Protein AF-A0A968ZAG6-F1 (afdb_monomer_lite)

Structure (mmCIF,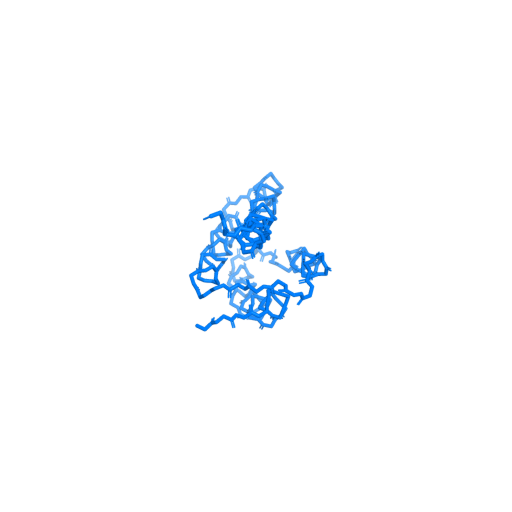 N/CA/C/O backbone):
data_AF-A0A968ZAG6-F1
#
_entry.id   AF-A0A968ZAG6-F1
#
loop_
_atom_site.group_PDB
_atom_site.id
_atom_site.type_symbol
_atom_site.label_atom_id
_atom_site.label_alt_id
_atom_site.label_comp_id
_atom_site.label_asym_id
_atom_site.label_entity_id
_atom_site.label_seq_id
_atom_site.pdbx_PDB_ins_code
_atom_site.Cartn_x
_atom_site.Cartn_y
_atom_site.Cartn_z
_atom_site.occupancy
_atom_site.B_iso_or_equiv
_atom_site.auth_seq_id
_atom_site.auth_comp_id
_atom_site.auth_asym_id
_atom_site.auth_atom_id
_atom_site.pdbx_PDB_model_num
ATOM 1 N N . MET A 1 1 ? -15.085 6.975 7.145 1.00 73.12 1 MET A N 1
ATOM 2 C CA . MET A 1 1 ? -15.456 5.700 7.821 1.00 73.12 1 MET A CA 1
ATOM 3 C C . MET A 1 1 ? -14.199 4.979 8.315 1.00 73.12 1 MET A C 1
ATOM 5 O O . MET A 1 1 ? -13.227 4.926 7.573 1.00 73.12 1 MET A O 1
ATOM 9 N N . THR A 1 2 ? -14.190 4.425 9.533 1.00 78.31 2 THR A N 1
ATOM 10 C CA . THR A 1 2 ? -13.046 3.653 10.073 1.00 78.31 2 THR A CA 1
ATOM 11 C C . THR A 1 2 ? -13.065 2.216 9.542 1.00 78.31 2 THR A C 1
ATOM 13 O O . THR A 1 2 ? -14.113 1.573 9.590 1.00 78.31 2 THR A O 1
ATOM 16 N N . LYS A 1 3 ? -11.929 1.699 9.058 1.00 83.94 3 LYS A N 1
ATOM 17 C CA . LYS A 1 3 ? -11.803 0.328 8.528 1.00 83.94 3 LYS A CA 1
ATOM 18 C C . LYS A 1 3 ? -10.822 -0.504 9.343 1.00 83.94 3 LYS A C 1
ATOM 20 O O . LYS A 1 3 ? -9.896 0.028 9.947 1.00 83.94 3 LYS A O 1
ATOM 25 N N . ASN A 1 4 ? -11.007 -1.821 9.347 1.00 90.12 4 ASN A N 1
ATOM 26 C CA . ASN A 1 4 ? -9.988 -2.741 9.842 1.00 90.12 4 ASN A CA 1
ATOM 27 C C . ASN A 1 4 ? -8.734 -2.632 8.959 1.00 90.12 4 ASN A C 1
ATOM 29 O O . ASN A 1 4 ? -8.850 -2.706 7.740 1.00 90.12 4 ASN A O 1
ATOM 33 N N . ALA A 1 5 ? -7.556 -2.454 9.558 1.00 87.00 5 ALA A N 1
ATOM 34 C CA . ALA A 1 5 ? -6.324 -2.163 8.826 1.00 87.00 5 ALA A CA 1
ATOM 35 C C . ALA A 1 5 ? -5.915 -3.312 7.893 1.00 87.00 5 ALA A C 1
ATOM 37 O O . ALA A 1 5 ? -5.574 -3.081 6.737 1.00 87.00 5 ALA A O 1
ATOM 38 N N . ARG A 1 6 ? -6.041 -4.561 8.358 1.00 89.62 6 ARG A N 1
ATOM 39 C CA . ARG A 1 6 ? -5.765 -5.745 7.536 1.00 89.62 6 ARG A CA 1
ATOM 40 C C . ARG A 1 6 ? -6.731 -5.839 6.359 1.00 89.62 6 ARG A C 1
ATOM 42 O O . ARG A 1 6 ? -6.294 -6.058 5.237 1.00 89.62 6 ARG A O 1
ATOM 49 N N . GLN A 1 7 ? -8.033 -5.664 6.594 1.00 89.25 7 GLN A N 1
ATOM 50 C CA . GLN A 1 7 ? -9.021 -5.682 5.508 1.00 89.25 7 GLN A CA 1
ATOM 51 C C . GLN A 1 7 ? -8.815 -4.524 4.532 1.00 89.25 7 GLN A C 1
ATOM 53 O O . GLN A 1 7 ? -8.961 -4.724 3.335 1.00 89.25 7 GLN A O 1
ATOM 58 N N . PHE A 1 8 ? -8.444 -3.342 5.022 1.00 91.06 8 PHE A N 1
ATOM 59 C CA . PHE A 1 8 ? -8.112 -2.195 4.184 1.00 91.06 8 PHE A CA 1
ATOM 60 C C . PHE A 1 8 ? -6.922 -2.501 3.265 1.00 91.06 8 PHE A C 1
ATOM 62 O O . PHE A 1 8 ? -7.032 -2.335 2.052 1.00 91.06 8 PHE A O 1
ATOM 69 N N . LEU A 1 9 ? -5.825 -3.039 3.809 1.00 89.44 9 LEU A N 1
ATOM 70 C CA . LEU A 1 9 ? -4.673 -3.457 3.006 1.00 89.44 9 LEU A CA 1
ATOM 71 C C . LEU A 1 9 ? -5.039 -4.543 1.985 1.00 89.44 9 LEU A C 1
ATOM 73 O O . LEU A 1 9 ? -4.693 -4.436 0.811 1.00 89.44 9 LEU A O 1
ATOM 77 N N . MET A 1 10 ? -5.767 -5.575 2.417 1.00 90.38 10 MET A N 1
ATOM 78 C CA . MET A 1 10 ? -6.052 -6.731 1.566 1.00 90.38 10 MET A CA 1
ATOM 79 C C . MET A 1 10 ? -7.121 -6.470 0.502 1.00 90.38 10 MET A C 1
ATOM 81 O O . MET A 1 10 ? -7.035 -7.024 -0.591 1.00 90.38 10 MET A O 1
ATOM 85 N N . ASN A 1 11 ? -8.127 -5.650 0.809 1.00 91.25 11 ASN A N 1
ATOM 86 C CA . ASN A 1 11 ? -9.286 -5.463 -0.063 1.00 91.25 11 ASN A CA 1
ATOM 87 C C . ASN A 1 11 ? -9.245 -4.143 -0.822 1.00 91.25 11 ASN A C 1
ATOM 89 O O . ASN A 1 11 ? -9.654 -4.118 -1.977 1.00 91.25 11 ASN A O 1
ATOM 93 N N . ASP A 1 12 ? -8.788 -3.056 -0.200 1.00 92.50 12 ASP A N 1
ATOM 94 C CA . ASP A 1 12 ? -8.811 -1.738 -0.832 1.00 92.50 12 ASP A CA 1
ATOM 95 C C . ASP A 1 12 ? -7.458 -1.438 -1.489 1.00 92.50 12 ASP A C 1
ATOM 97 O O . ASP A 1 12 ? -7.386 -1.231 -2.699 1.00 92.50 12 ASP A O 1
ATOM 101 N N . VAL A 1 13 ? -6.371 -1.490 -0.713 1.00 90.50 13 VAL A N 1
ATOM 102 C CA . VAL A 1 13 ? -5.015 -1.151 -1.179 1.00 90.50 13 VAL A CA 1
ATOM 103 C C . VAL A 1 13 ? -4.527 -2.132 -2.238 1.00 90.50 13 VAL A C 1
ATOM 105 O O . VAL A 1 13 ? -4.138 -1.705 -3.322 1.00 90.50 13 VAL A O 1
ATOM 108 N N . LEU A 1 14 ? -4.552 -3.441 -1.959 1.00 90.94 14 LEU A N 1
ATOM 109 C CA . LEU A 1 14 ? -4.107 -4.449 -2.927 1.00 90.94 14 LEU A CA 1
ATOM 110 C C . LEU A 1 14 ? -4.933 -4.411 -4.214 1.00 90.94 14 LEU A C 1
ATOM 112 O O . LEU A 1 14 ? -4.372 -4.570 -5.298 1.00 90.94 14 LEU A O 1
ATOM 116 N N . THR A 1 15 ? -6.243 -4.181 -4.112 1.00 93.38 15 THR A N 1
ATOM 117 C CA . THR A 1 15 ? -7.112 -4.049 -5.288 1.00 93.38 15 THR A CA 1
ATOM 118 C C . THR A 1 15 ? -6.728 -2.826 -6.107 1.00 93.38 15 THR A C 1
ATOM 120 O O . THR A 1 15 ? -6.482 -2.967 -7.302 1.00 93.38 15 THR A O 1
ATOM 123 N N . TYR A 1 16 ? -6.599 -1.656 -5.475 1.00 91.19 16 TYR A N 1
ATOM 124 C CA . TYR A 1 16 ? -6.172 -0.429 -6.147 1.00 91.19 16 TYR A CA 1
ATOM 125 C C . TYR A 1 16 ? -4.790 -0.588 -6.797 1.00 91.19 16 TYR A C 1
ATOM 127 O O . TYR A 1 16 ? -4.608 -0.255 -7.965 1.00 91.19 16 TYR A O 1
ATOM 135 N N . TYR A 1 17 ? -3.826 -1.182 -6.091 1.00 89.44 17 TYR A N 1
ATOM 136 C CA . TYR A 1 17 ? -2.488 -1.419 -6.630 1.00 89.44 17 TYR A CA 1
ATOM 137 C C . TYR A 1 17 ? -2.522 -2.324 -7.870 1.00 89.44 17 TYR A C 1
ATOM 139 O O . TYR A 1 17 ? -1.918 -2.008 -8.894 1.00 89.44 17 TYR A O 1
ATOM 147 N N . ARG A 1 18 ? -3.267 -3.435 -7.807 1.00 92.19 18 ARG A N 1
ATOM 148 C CA . ARG A 1 18 ? -3.389 -4.402 -8.911 1.00 92.19 18 ARG A CA 1
ATOM 149 C C . ARG A 1 18 ? -4.162 -3.851 -10.109 1.00 92.19 18 ARG A C 1
ATOM 151 O O . ARG A 1 18 ? -3.855 -4.236 -11.232 1.00 92.19 18 ARG A O 1
ATOM 158 N N . GLN A 1 19 ? -5.180 -3.025 -9.881 1.00 92.88 19 GLN A N 1
ATOM 159 C CA . GLN A 1 19 ? -6.082 -2.550 -10.936 1.00 92.88 19 GLN A CA 1
ATOM 160 C C . GLN A 1 19 ? -5.665 -1.208 -11.541 1.00 92.88 19 GLN A C 1
ATOM 162 O O . GLN A 1 19 ? -6.045 -0.935 -12.676 1.00 92.88 19 GLN A O 1
ATOM 167 N N . THR A 1 20 ? -4.878 -0.409 -10.821 1.00 89.62 20 THR A N 1
ATOM 168 C CA . THR A 1 20 ? -4.473 0.935 -11.255 1.00 89.62 20 THR A CA 1
ATOM 169 C C . THR A 1 20 ? -2.963 1.008 -11.463 1.00 89.62 20 THR A C 1
ATOM 171 O O . THR A 1 20 ? -2.497 1.111 -12.593 1.00 89.62 20 THR A O 1
ATOM 174 N N . ILE A 1 21 ? -2.179 0.849 -10.393 1.00 87.19 21 ILE A N 1
ATOM 175 C CA . ILE A 1 21 ? -0.729 1.094 -10.431 1.00 87.19 21 ILE A CA 1
ATOM 176 C C . ILE A 1 21 ? 0.016 0.072 -11.300 1.00 87.19 21 ILE A C 1
ATOM 178 O O . ILE A 1 21 ? 0.840 0.448 -12.131 1.00 87.19 21 ILE A O 1
ATOM 182 N N . VAL A 1 22 ? -0.243 -1.229 -11.125 1.00 89.38 22 VAL A N 1
ATOM 183 C CA . VAL A 1 22 ? 0.457 -2.280 -11.887 1.00 89.38 22 VAL A CA 1
ATOM 184 C C . VAL A 1 22 ? 0.240 -2.124 -13.401 1.00 89.38 22 VAL A C 1
ATOM 186 O O . VAL A 1 22 ? 1.237 -2.144 -14.127 1.00 89.38 22 VAL A O 1
ATOM 189 N N . PRO A 1 23 ? -0.997 -1.931 -13.903 1.00 89.38 23 PRO A N 1
ATOM 190 C CA . PRO A 1 23 ? -1.231 -1.647 -15.317 1.00 89.38 23 PRO A CA 1
ATOM 191 C C . PRO A 1 23 ? -0.522 -0.387 -15.821 1.00 89.38 23 PRO A C 1
ATOM 193 O O . PRO A 1 23 ? 0.072 -0.420 -16.897 1.00 89.38 23 PRO A O 1
ATOM 196 N N . GLU A 1 24 ? -0.545 0.706 -15.057 1.00 87.38 24 GLU A N 1
ATOM 197 C CA . GLU A 1 24 ? 0.116 1.959 -15.441 1.00 87.38 24 GLU A CA 1
ATOM 198 C C . GLU A 1 24 ? 1.635 1.792 -15.562 1.00 87.38 24 GLU A C 1
ATOM 200 O O . GLU A 1 24 ? 2.229 2.190 -16.565 1.00 87.38 24 GLU A O 1
ATOM 205 N N . LEU A 1 25 ? 2.262 1.116 -14.598 1.00 84.00 25 LEU A N 1
ATOM 206 C CA . LEU A 1 25 ? 3.683 0.776 -14.657 1.00 84.00 25 LEU A CA 1
ATOM 207 C C . LEU A 1 25 ? 3.999 -0.146 -15.842 1.00 84.00 25 LEU A C 1
ATOM 209 O O . LEU A 1 25 ? 4.998 0.060 -16.535 1.00 84.00 25 LEU A O 1
ATOM 213 N N . ALA A 1 26 ? 3.134 -1.124 -16.124 1.00 84.94 26 ALA A N 1
ATOM 214 C CA . ALA A 1 26 ? 3.310 -2.038 -17.249 1.00 84.94 26 ALA A CA 1
ATOM 215 C C . ALA A 1 26 ? 3.266 -1.308 -18.603 1.00 84.94 26 ALA A C 1
ATOM 217 O O . ALA A 1 26 ? 4.095 -1.593 -19.470 1.00 84.94 26 ALA A O 1
ATOM 218 N N . CYS A 1 27 ? 2.374 -0.322 -18.770 1.00 84.44 27 CYS A N 1
ATOM 219 C CA . CYS A 1 27 ? 2.331 0.557 -19.948 1.00 84.44 27 CYS A CA 1
ATOM 220 C C . CYS A 1 27 ? 3.644 1.324 -20.168 1.00 84.44 27 CYS A C 1
ATOM 222 O O . CYS A 1 27 ? 3.978 1.672 -21.300 1.00 84.44 27 CYS A O 1
ATOM 224 N N . LEU A 1 28 ? 4.402 1.556 -19.097 1.00 80.38 28 LEU A N 1
ATOM 225 C CA . LEU A 1 28 ? 5.696 2.235 -19.104 1.00 80.38 28 LEU A CA 1
ATOM 226 C C . LEU A 1 28 ? 6.884 1.253 -19.183 1.00 80.38 28 LEU A C 1
ATOM 228 O O . LEU A 1 28 ? 8.037 1.661 -19.069 1.00 80.38 28 LEU A O 1
ATOM 232 N N . GLY A 1 29 ? 6.627 -0.047 -19.383 1.00 79.94 29 GLY A N 1
ATOM 233 C CA . GLY A 1 29 ? 7.657 -1.089 -19.457 1.00 79.94 29 GLY A CA 1
ATOM 234 C C . GLY A 1 29 ? 8.238 -1.499 -18.097 1.00 79.94 29 GLY A C 1
ATOM 235 O O . GLY A 1 29 ? 9.281 -2.160 -18.032 1.00 79.94 29 GLY A O 1
ATOM 236 N N . VAL A 1 30 ? 7.580 -1.129 -16.998 1.00 82.88 30 VAL A N 1
ATOM 237 C CA . VAL A 1 30 ? 8.003 -1.429 -15.629 1.00 82.88 30 VAL A CA 1
ATOM 238 C C . VAL A 1 30 ? 7.147 -2.558 -15.060 1.00 82.88 30 VAL A C 1
ATOM 240 O O . VAL A 1 30 ? 5.923 -2.507 -15.057 1.00 82.88 30 VAL A O 1
ATOM 243 N N . ARG A 1 31 ? 7.792 -3.607 -14.542 1.00 81.25 31 ARG A N 1
ATOM 244 C CA . ARG A 1 31 ? 7.087 -4.681 -13.829 1.00 81.25 31 ARG A CA 1
ATOM 245 C C . ARG A 1 31 ? 6.698 -4.186 -12.444 1.00 81.25 31 ARG A C 1
ATOM 247 O O . ARG A 1 31 ? 7.601 -3.957 -11.661 1.00 81.25 31 ARG A O 1
ATOM 254 N N . GLY A 1 32 ? 5.412 -4.040 -12.136 1.00 80.06 32 GLY A N 1
ATOM 255 C CA . GLY A 1 32 ? 4.947 -3.576 -10.820 1.00 80.06 32 GLY A CA 1
ATOM 256 C C . GLY A 1 32 ? 4.606 -4.691 -9.823 1.00 80.06 32 GLY A C 1
ATOM 257 O O . GLY A 1 32 ? 4.464 -4.430 -8.634 1.00 80.06 32 GLY A O 1
ATOM 258 N N . GLU A 1 33 ? 4.474 -5.955 -10.251 1.00 86.06 33 GLU A N 1
ATOM 259 C CA . GLU A 1 33 ? 3.899 -6.994 -9.375 1.00 86.06 33 GLU A CA 1
ATOM 260 C C . GLU A 1 33 ? 4.795 -7.388 -8.194 1.00 86.06 33 GLU A C 1
ATOM 262 O O . GLU A 1 33 ? 4.318 -7.990 -7.235 1.00 86.06 33 GLU A O 1
ATOM 267 N N . PHE A 1 34 ? 6.086 -7.048 -8.236 1.00 83.25 34 PHE A N 1
ATOM 268 C CA . PHE A 1 34 ? 7.050 -7.421 -7.197 1.00 83.25 34 PHE A CA 1
ATOM 269 C C . PHE A 1 34 ? 6.724 -6.825 -5.821 1.00 83.25 34 PHE A C 1
ATOM 271 O O . PHE A 1 34 ? 7.229 -7.317 -4.816 1.00 83.25 34 PHE A O 1
ATOM 278 N N . PHE A 1 35 ? 5.910 -5.768 -5.761 1.00 82.88 35 PHE A N 1
ATOM 279 C CA . PHE A 1 35 ? 5.546 -5.111 -4.507 1.00 82.88 35 PHE A CA 1
ATOM 280 C C . PHE A 1 35 ? 4.360 -5.781 -3.798 1.00 82.88 35 PHE A C 1
ATOM 282 O O . PHE A 1 35 ? 4.159 -5.602 -2.600 1.00 82.88 35 PHE A O 1
ATOM 289 N N . ILE A 1 36 ? 3.585 -6.593 -4.520 1.00 88.25 36 ILE A N 1
ATOM 290 C CA . ILE A 1 36 ? 2.400 -7.272 -3.988 1.00 88.25 36 ILE A CA 1
ATOM 291 C C . ILE A 1 36 ? 2.738 -8.185 -2.793 1.00 88.25 36 ILE A C 1
ATOM 293 O O . ILE A 1 36 ? 2.062 -8.049 -1.771 1.00 88.25 36 ILE A O 1
ATOM 297 N N . PRO A 1 37 ? 3.775 -9.053 -2.848 1.00 89.75 37 PRO A N 1
ATOM 298 C CA . PRO A 1 37 ? 4.129 -9.910 -1.715 1.00 89.75 37 PRO A CA 1
ATOM 299 C C . PRO A 1 37 ? 4.426 -9.128 -0.432 1.00 89.75 37 PRO A C 1
ATOM 301 O O . PRO A 1 37 ? 4.068 -9.574 0.651 1.00 89.75 37 PRO A O 1
ATOM 304 N N . PHE A 1 38 ? 5.022 -7.938 -0.548 1.00 87.00 38 PHE A N 1
ATOM 305 C CA . PHE A 1 38 ? 5.312 -7.082 0.602 1.00 87.00 38 PHE A CA 1
ATOM 306 C C . PHE A 1 38 ? 4.034 -6.542 1.262 1.00 87.00 38 PHE A C 1
ATOM 308 O O . PHE A 1 38 ? 3.916 -6.550 2.485 1.00 87.00 38 PHE A O 1
ATOM 315 N N . LEU A 1 39 ? 3.044 -6.115 0.470 1.00 85.50 39 LEU A N 1
ATOM 316 C CA . LEU A 1 39 ? 1.746 -5.675 0.999 1.00 85.50 39 LEU A CA 1
ATOM 317 C C . LEU A 1 39 ? 0.985 -6.821 1.684 1.00 85.50 39 LEU A C 1
ATOM 319 O O . LEU A 1 39 ? 0.361 -6.614 2.727 1.00 85.50 39 LEU A O 1
ATOM 323 N N . GLU A 1 40 ? 1.050 -8.025 1.113 1.00 89.75 40 GLU A N 1
ATOM 324 C CA . GLU A 1 40 ? 0.451 -9.236 1.688 1.00 89.75 40 GLU A CA 1
ATOM 325 C C . GLU A 1 40 ? 1.137 -9.625 3.009 1.00 89.75 40 GLU A C 1
ATOM 327 O O . GLU A 1 40 ? 0.460 -9.927 3.997 1.00 89.75 40 GLU A O 1
ATOM 332 N N . GLU A 1 41 ? 2.470 -9.546 3.063 1.00 89.81 41 GLU A N 1
ATOM 333 C CA . GLU A 1 41 ? 3.251 -9.786 4.277 1.00 89.81 41 GLU A CA 1
ATOM 334 C C . GLU A 1 41 ? 2.914 -8.771 5.378 1.00 89.81 41 GLU A C 1
ATOM 336 O O . GLU A 1 41 ? 2.580 -9.168 6.499 1.00 89.81 41 GLU A O 1
ATOM 341 N N . LEU A 1 42 ? 2.899 -7.474 5.051 1.00 85.50 42 LEU A N 1
ATOM 342 C CA . LEU A 1 42 ? 2.509 -6.412 5.981 1.00 85.50 42 LEU A CA 1
ATOM 343 C C . LEU A 1 42 ? 1.123 -6.662 6.575 1.00 85.50 42 LEU A C 1
ATOM 345 O O . LEU A 1 42 ? 0.945 -6.590 7.790 1.00 85.50 42 LEU A O 1
ATOM 349 N N . ALA A 1 43 ? 0.135 -7.010 5.747 1.00 87.38 43 ALA A N 1
ATOM 350 C CA . ALA A 1 43 ? -1.215 -7.299 6.221 1.00 87.38 43 ALA A CA 1
ATOM 351 C C . ALA A 1 43 ? -1.260 -8.484 7.208 1.00 87.38 43 ALA A C 1
ATOM 353 O O . ALA A 1 43 ? -2.060 -8.475 8.157 1.00 87.38 43 ALA A O 1
ATOM 354 N N . GLY A 1 44 ? -0.396 -9.485 7.010 1.00 86.12 44 GLY A N 1
ATOM 355 C CA . GLY A 1 44 ? -0.221 -10.622 7.914 1.00 86.12 44 GLY A CA 1
ATOM 356 C C . GLY A 1 44 ? 0.358 -10.231 9.276 1.00 86.12 44 GLY A C 1
ATOM 357 O O . GLY A 1 44 ? -0.074 -10.771 10.298 1.00 86.12 44 GLY A O 1
ATOM 358 N N . GLN A 1 45 ? 1.267 -9.256 9.302 1.00 85.38 45 GLN A N 1
ATOM 359 C CA . GLN A 1 45 ? 1.910 -8.752 10.520 1.00 85.38 45 GLN A CA 1
ATOM 360 C C . GLN A 1 45 ? 0.994 -7.838 11.354 1.00 85.38 45 GLN A C 1
ATOM 362 O O . GLN A 1 45 ? 1.183 -7.708 12.565 1.00 85.38 45 GLN A O 1
ATOM 367 N N . LEU A 1 46 ? -0.034 -7.229 10.748 1.00 82.12 46 LEU A N 1
ATOM 368 C CA . LEU A 1 46 ? -0.918 -6.309 11.466 1.00 82.12 46 LEU A CA 1
ATOM 369 C C . LEU A 1 46 ? -1.797 -7.006 12.522 1.00 82.12 46 LEU A C 1
ATOM 371 O O . LEU A 1 46 ? -2.396 -8.052 12.235 1.00 82.12 46 LEU A O 1
ATOM 375 N N . PRO A 1 47 ? -1.991 -6.396 13.711 1.00 82.06 47 PRO A N 1
ATOM 376 C CA . PRO A 1 47 ? -2.922 -6.897 14.717 1.00 82.06 47 PRO A CA 1
ATOM 377 C C . PRO A 1 47 ? -4.372 -6.924 14.197 1.00 82.06 47 PRO A C 1
ATOM 379 O O . PRO A 1 47 ? -4.824 -5.946 13.597 1.00 82.06 47 PRO A O 1
ATOM 382 N N . PRO A 1 48 ? -5.166 -7.975 14.481 1.00 79.06 48 PRO A N 1
ATOM 383 C CA . PRO A 1 48 ? -6.527 -8.098 13.954 1.00 79.06 48 PRO A CA 1
ATOM 384 C C . PRO A 1 48 ? -7.487 -7.015 14.471 1.00 79.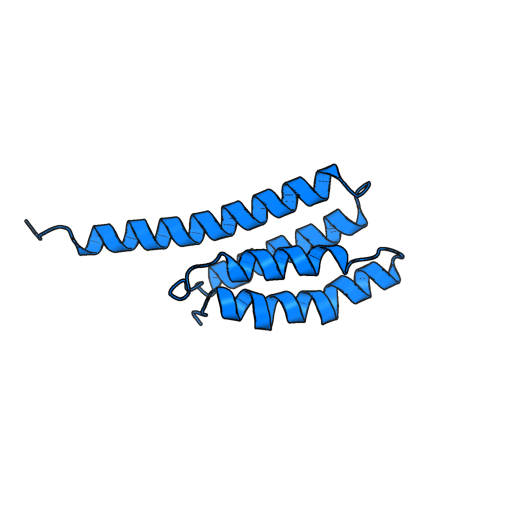06 48 PRO A C 1
ATOM 386 O O . PRO A 1 48 ? -8.455 -6.689 13.794 1.00 79.06 48 PRO A O 1
ATOM 389 N N . GLN A 1 49 ? -7.219 -6.423 15.637 1.00 81.12 49 GLN A N 1
ATOM 390 C CA . GLN A 1 49 ? -7.982 -5.304 16.201 1.00 81.12 49 GLN A CA 1
ATOM 391 C C . GLN A 1 49 ? -7.530 -3.917 15.713 1.00 81.12 49 GLN A C 1
ATOM 393 O O . GLN A 1 49 ? -8.071 -2.912 16.172 1.00 81.12 49 GLN A O 1
ATOM 398 N N . MET A 1 50 ? -6.522 -3.833 14.840 1.00 84.06 50 MET A N 1
ATOM 399 C CA . MET A 1 50 ? -6.042 -2.555 14.326 1.00 84.06 50 MET A CA 1
ATOM 400 C C . MET A 1 50 ? -7.067 -1.955 13.364 1.00 84.06 50 MET A C 1
ATOM 402 O O . MET A 1 50 ? -7.538 -2.611 12.431 1.00 84.06 50 MET A O 1
ATOM 406 N N . THR A 1 51 ? -7.389 -0.684 13.573 1.00 88.12 51 THR A N 1
ATOM 407 C CA . THR A 1 51 ? -8.316 0.064 12.726 1.00 88.12 51 THR A CA 1
ATOM 408 C C . THR A 1 51 ? -7.680 1.357 12.249 1.00 88.12 51 THR A C 1
ATOM 410 O O . THR A 1 51 ? -7.020 2.032 13.034 1.00 88.12 51 THR A O 1
ATOM 413 N N . LEU A 1 52 ? -7.931 1.722 10.996 1.00 84.25 52 LEU A N 1
ATOM 414 C CA . LEU A 1 52 ? -7.474 2.965 10.387 1.00 84.25 52 LEU A CA 1
ATOM 415 C C . LEU A 1 52 ? -8.636 3.948 10.277 1.00 84.25 52 LEU A C 1
ATOM 417 O O . LEU A 1 52 ? -9.705 3.616 9.753 1.00 84.25 52 LEU A O 1
ATOM 421 N N . SER A 1 53 ? -8.417 5.170 10.751 1.00 88.81 53 SER A N 1
ATOM 422 C CA . SER A 1 53 ? -9.310 6.298 10.489 1.00 88.81 53 SER A CA 1
ATOM 423 C C . SER A 1 53 ? -9.340 6.632 8.996 1.00 88.81 53 SER A C 1
ATOM 425 O O . SER A 1 53 ? -8.485 6.206 8.227 1.00 88.81 53 SER A O 1
ATOM 427 N N . GLU A 1 54 ? -10.334 7.404 8.574 1.00 87.94 54 GLU A N 1
ATOM 428 C CA . GLU A 1 54 ? -10.454 7.834 7.177 1.00 87.94 54 GLU A CA 1
ATOM 429 C C . GLU A 1 54 ? -9.250 8.654 6.714 1.00 87.94 54 GLU A C 1
ATOM 431 O O . GLU A 1 54 ? -8.720 8.399 5.640 1.00 87.94 54 GLU A O 1
ATOM 436 N N . ARG A 1 55 ? -8.752 9.557 7.567 1.00 87.75 55 ARG A N 1
ATOM 437 C CA . ARG A 1 55 ? -7.525 10.309 7.289 1.00 87.75 55 ARG A CA 1
ATOM 438 C C . ARG A 1 55 ? -6.335 9.377 7.069 1.00 87.75 55 ARG A C 1
ATOM 440 O O . ARG A 1 55 ? -5.640 9.517 6.078 1.00 87.75 55 ARG A O 1
ATOM 447 N N . GLN A 1 56 ? -6.159 8.379 7.936 1.00 85.38 56 GLN A N 1
ATOM 448 C CA . GLN A 1 56 ? -5.055 7.427 7.796 1.00 85.38 56 GLN A CA 1
ATOM 449 C C . GLN A 1 56 ? -5.168 6.556 6.538 1.00 85.38 56 GLN A C 1
AT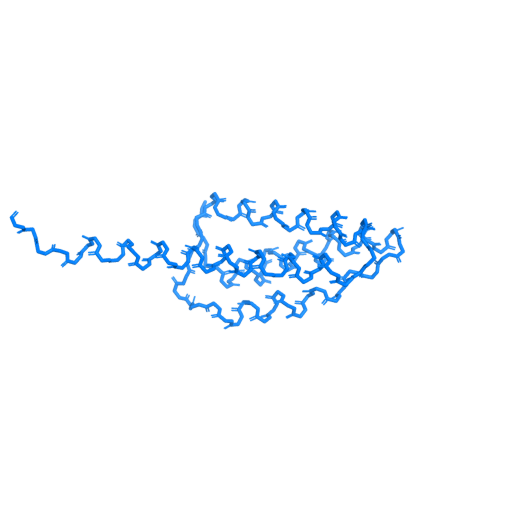OM 451 O O . GLN A 1 56 ? -4.163 6.160 5.965 1.00 85.38 56 GLN A O 1
ATOM 456 N N . GLN A 1 57 ? -6.390 6.250 6.097 1.00 86.25 57 GLN A N 1
ATOM 457 C CA . GLN A 1 57 ? -6.607 5.549 4.831 1.00 86.25 57 GLN A CA 1
ATOM 458 C C . GLN A 1 57 ? -6.197 6.418 3.633 1.00 86.25 57 GLN A C 1
ATOM 460 O O . GLN A 1 57 ? -5.573 5.903 2.711 1.00 86.25 57 GLN A O 1
ATOM 465 N N . VAL A 1 58 ? -6.523 7.717 3.650 1.00 88.25 58 VAL A N 1
ATOM 466 C CA . VAL A 1 58 ? -6.126 8.670 2.596 1.00 88.25 58 VAL A CA 1
ATOM 467 C C . VAL A 1 58 ? -4.609 8.832 2.552 1.00 88.25 58 VAL A C 1
ATOM 469 O O . VAL A 1 58 ? -4.020 8.594 1.502 1.00 88.25 58 VAL A O 1
ATOM 472 N N . ASP A 1 59 ? -3.980 9.127 3.693 1.00 85.19 59 ASP A N 1
ATOM 473 C CA . ASP A 1 59 ? -2.522 9.273 3.798 1.00 85.19 59 ASP A CA 1
ATOM 474 C C . ASP A 1 59 ? -1.798 8.009 3.276 1.00 85.19 59 ASP A C 1
ATOM 476 O O . ASP A 1 59 ? -0.758 8.084 2.622 1.00 85.19 59 ASP A O 1
ATOM 480 N N . PHE A 1 60 ? -2.367 6.821 3.521 1.00 86.94 60 PHE A N 1
ATOM 481 C CA . PHE A 1 60 ? -1.817 5.561 3.019 1.00 86.94 60 PHE A CA 1
ATOM 482 C C . PHE A 1 60 ? -1.870 5.460 1.486 1.00 86.94 60 PHE A C 1
ATOM 484 O O . PHE A 1 60 ? -0.919 4.981 0.867 1.00 86.94 60 PHE A O 1
ATOM 491 N N . PHE A 1 61 ? -2.964 5.893 0.853 1.00 85.00 61 PHE A N 1
ATOM 492 C CA . PHE A 1 61 ? -3.062 5.901 -0.610 1.00 85.00 61 PHE A CA 1
ATOM 493 C C . PHE A 1 61 ? -2.107 6.907 -1.252 1.00 85.00 61 PHE A C 1
ATOM 495 O O . PHE A 1 61 ? -1.544 6.606 -2.302 1.00 85.00 61 PHE A O 1
ATOM 502 N N . GLU A 1 62 ? -1.884 8.060 -0.619 1.00 85.62 62 GLU A N 1
ATOM 503 C CA . GLU A 1 62 ? -0.889 9.037 -1.075 1.00 85.62 62 GLU A CA 1
ATOM 504 C C . GLU A 1 62 ? 0.521 8.430 -1.058 1.00 85.62 62 GLU A C 1
ATOM 506 O O . GLU A 1 62 ? 1.204 8.439 -2.082 1.00 85.62 62 GLU A O 1
ATOM 511 N N . LEU A 1 63 ? 0.908 7.772 0.043 1.00 83.19 63 LEU A N 1
ATOM 512 C CA . LEU A 1 63 ? 2.186 7.051 0.140 1.00 83.19 63 LEU A CA 1
ATOM 513 C C . LEU A 1 63 ? 2.340 5.963 -0.935 1.00 83.19 63 LEU A C 1
ATOM 515 O O . LEU A 1 63 ? 3.439 5.735 -1.445 1.00 83.19 63 LEU A O 1
ATOM 519 N N . LEU A 1 64 ? 1.249 5.279 -1.285 1.00 83.19 64 LEU A N 1
ATOM 520 C CA . LEU A 1 64 ? 1.256 4.253 -2.327 1.00 83.19 64 LEU A CA 1
ATOM 521 C C . LEU A 1 64 ? 1.406 4.849 -3.738 1.00 83.19 64 LEU A C 1
ATOM 523 O O . LEU A 1 64 ? 2.006 4.222 -4.609 1.00 83.19 64 LEU A O 1
ATOM 527 N N . ASN A 1 65 ? 0.879 6.049 -3.970 1.00 81.19 65 ASN A N 1
ATOM 528 C CA . ASN A 1 65 ? 1.034 6.758 -5.237 1.00 81.19 65 ASN A CA 1
ATOM 529 C C . ASN A 1 65 ? 2.459 7.319 -5.404 1.00 81.19 65 ASN A C 1
ATOM 531 O O . ASN A 1 65 ? 3.062 7.209 -6.472 1.00 81.19 65 ASN A O 1
ATOM 535 N N . ASP A 1 66 ? 3.053 7.832 -4.326 1.00 80.12 66 ASP A N 1
ATOM 536 C CA . ASP A 1 66 ? 4.464 8.242 -4.320 1.00 80.12 66 ASP A CA 1
ATOM 537 C C . ASP A 1 66 ? 5.392 7.056 -4.619 1.00 80.12 66 ASP A C 1
ATOM 539 O O . ASP A 1 66 ? 6.387 7.182 -5.337 1.00 80.12 66 ASP A O 1
ATOM 543 N N . LEU A 1 67 ? 5.033 5.866 -4.127 1.00 76.75 67 LEU A N 1
ATOM 544 C CA . LEU A 1 67 ? 5.721 4.629 -4.470 1.00 76.75 67 LEU A CA 1
ATOM 545 C C . LEU A 1 67 ? 5.622 4.315 -5.970 1.00 76.75 67 LEU A C 1
ATOM 547 O O . 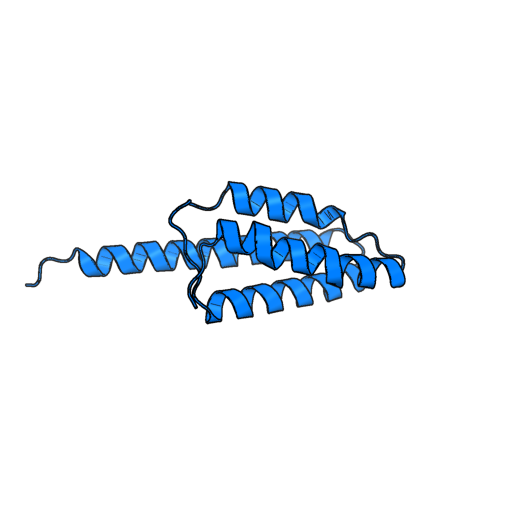LEU A 1 67 ? 6.627 3.907 -6.547 1.00 76.75 67 LEU A O 1
ATOM 551 N N . SER A 1 68 ? 4.461 4.467 -6.621 1.00 75.00 68 SER A N 1
ATOM 552 C CA . SER A 1 68 ? 4.360 4.194 -8.064 1.00 75.00 68 SER A CA 1
ATOM 553 C C . SER A 1 68 ? 5.226 5.140 -8.889 1.00 75.00 68 SER A C 1
ATOM 555 O O . SER A 1 68 ? 5.897 4.687 -9.818 1.00 75.00 68 SER A O 1
ATOM 557 N N . VAL A 1 69 ? 5.296 6.415 -8.495 1.00 74.81 69 VAL A N 1
ATOM 558 C CA . VAL A 1 69 ? 6.224 7.389 -9.088 1.00 74.81 69 VAL A CA 1
ATOM 559 C C . VAL A 1 69 ? 7.669 6.937 -8.879 1.00 74.81 69 VAL A C 1
ATOM 561 O O . VAL A 1 69 ? 8.431 6.843 -9.836 1.00 74.81 69 VAL A O 1
ATOM 564 N N . ALA A 1 70 ? 8.042 6.540 -7.664 1.00 72.75 70 ALA A N 1
ATOM 565 C CA . ALA A 1 70 ? 9.402 6.095 -7.374 1.00 72.75 70 ALA A CA 1
ATOM 566 C C . ALA A 1 70 ? 9.803 4.794 -8.091 1.00 72.75 70 ALA A C 1
ATOM 568 O O . ALA A 1 70 ? 10.941 4.672 -8.542 1.00 72.75 70 ALA A O 1
ATOM 569 N N . ILE A 1 71 ? 8.890 3.823 -8.209 1.00 75.12 71 ILE A N 1
ATOM 570 C CA . ILE A 1 71 ? 9.112 2.577 -8.962 1.00 75.12 71 ILE A CA 1
ATOM 571 C C . ILE A 1 71 ? 9.355 2.882 -10.444 1.00 75.12 71 ILE A C 1
ATOM 573 O O . ILE A 1 71 ? 10.158 2.200 -11.084 1.00 75.12 71 ILE A O 1
ATOM 577 N N . PHE A 1 72 ? 8.676 3.894 -10.982 1.00 73.06 72 PHE A N 1
ATOM 578 C CA . PHE A 1 72 ? 8.894 4.368 -12.341 1.00 73.06 72 PHE A CA 1
ATOM 579 C C . PHE A 1 72 ? 10.221 5.133 -12.495 1.00 73.06 72 PHE A C 1
ATOM 581 O O . PHE A 1 72 ? 10.960 4.878 -13.443 1.00 73.06 72 PHE A O 1
ATOM 588 N N . GLU A 1 73 ? 10.544 6.039 -11.569 1.00 70.50 73 GLU A N 1
ATOM 589 C CA . GLU A 1 73 ? 11.689 6.957 -11.673 1.00 70.50 73 GLU A CA 1
ATOM 590 C C . GLU A 1 73 ? 13.056 6.331 -11.338 1.00 70.50 73 GLU A C 1
ATOM 592 O O . GLU A 1 73 ? 14.086 6.844 -11.776 1.00 70.50 73 GLU A O 1
ATOM 597 N N . CYS A 1 74 ? 13.110 5.259 -10.540 1.00 61.75 74 CYS A N 1
ATOM 598 C CA . CYS A 1 74 ? 14.364 4.807 -9.929 1.00 61.75 74 CYS A CA 1
ATOM 599 C C . CYS A 1 74 ? 15.006 3.573 -10.579 1.00 61.75 74 CYS A C 1
ATOM 601 O O . CYS A 1 74 ? 14.337 2.638 -11.024 1.00 61.75 74 CYS A O 1
ATOM 603 N N . ASP A 1 75 ? 16.341 3.515 -10.472 1.00 55.81 75 ASP A N 1
ATOM 604 C CA . ASP A 1 75 ? 17.179 2.315 -10.621 1.00 55.81 75 ASP A CA 1
ATOM 605 C C . ASP A 1 75 ? 16.923 1.341 -9.444 1.00 55.81 75 ASP A C 1
ATOM 607 O O . ASP A 1 75 ? 17.663 1.247 -8.467 1.00 55.81 75 ASP A O 1
ATOM 611 N N . ARG A 1 76 ? 15.727 0.747 -9.514 1.00 57.62 76 ARG A N 1
ATOM 612 C CA . ARG A 1 76 ? 15.063 -0.395 -8.856 1.00 57.62 76 ARG A CA 1
ATOM 613 C C . ARG A 1 76 ? 15.317 -0.786 -7.391 1.00 57.62 76 ARG A C 1
ATOM 615 O O . ARG A 1 76 ? 14.378 -1.305 -6.796 1.00 57.62 76 ARG A O 1
ATOM 622 N N . SER A 1 77 ? 16.480 -0.568 -6.786 1.00 57.84 77 SER A N 1
ATOM 623 C CA . SER A 1 77 ? 16.829 -1.244 -5.519 1.00 57.84 77 SER A CA 1
ATOM 624 C C . SER A 1 77 ? 16.772 -0.328 -4.292 1.00 57.84 77 SER A C 1
ATOM 626 O O . SER A 1 77 ? 15.985 -0.573 -3.381 1.00 57.84 77 SER A O 1
ATOM 628 N N . ASN A 1 78 ? 17.542 0.766 -4.275 1.00 55.75 78 ASN A N 1
ATOM 629 C CA . ASN A 1 78 ? 17.665 1.613 -3.076 1.00 55.75 78 ASN A CA 1
ATOM 630 C C . ASN A 1 78 ? 16.377 2.374 -2.738 1.00 55.75 78 ASN A C 1
ATOM 632 O O . ASN A 1 78 ? 16.047 2.572 -1.570 1.00 55.75 78 ASN A O 1
ATOM 636 N N . SER A 1 79 ? 15.637 2.810 -3.757 1.00 65.81 79 SER A N 1
ATOM 637 C CA . SER A 1 79 ? 14.414 3.582 -3.538 1.00 65.81 79 SER A CA 1
ATOM 638 C C . SER A 1 79 ? 13.283 2.701 -3.021 1.00 65.81 79 SER A C 1
ATOM 640 O O . SER A 1 79 ? 12.554 3.119 -2.128 1.00 65.81 79 SER A O 1
ATOM 642 N N . LEU A 1 80 ? 13.166 1.468 -3.520 1.00 71.00 80 LEU A N 1
ATOM 643 C CA . LEU A 1 80 ? 12.099 0.553 -3.123 1.00 71.00 80 LEU A CA 1
ATOM 644 C C . LEU A 1 80 ? 12.185 0.183 -1.637 1.00 71.00 80 LEU A C 1
ATOM 646 O O . LEU A 1 80 ? 11.183 0.274 -0.929 1.00 71.00 80 LEU A O 1
ATOM 650 N N . GLU A 1 81 ? 13.380 -0.167 -1.161 1.00 74.69 81 GLU A N 1
ATOM 651 C CA . GLU A 1 81 ? 13.623 -0.495 0.248 1.00 74.69 81 GLU A CA 1
ATOM 652 C C . GLU A 1 81 ? 13.278 0.693 1.162 1.00 74.69 81 GLU A C 1
ATOM 654 O O . GLU A 1 81 ? 12.563 0.544 2.154 1.00 74.69 81 GLU A O 1
ATOM 659 N N . ALA A 1 82 ? 13.675 1.912 0.780 1.00 71.56 82 ALA A N 1
ATOM 660 C CA . ALA A 1 82 ? 13.347 3.120 1.535 1.00 71.56 82 ALA A CA 1
ATOM 661 C C . ALA A 1 82 ? 11.831 3.399 1.620 1.00 71.56 82 ALA A C 1
ATOM 663 O O . ALA A 1 82 ? 11.372 3.990 2.603 1.00 71.56 82 ALA A O 1
ATOM 664 N N . TYR A 1 83 ? 11.046 3.006 0.611 1.00 72.25 83 TYR A N 1
ATOM 665 C CA . TYR A 1 83 ? 9.583 3.114 0.652 1.00 72.25 83 TYR A CA 1
ATOM 666 C C . TYR A 1 83 ? 8.938 2.007 1.482 1.00 72.25 83 TYR A C 1
ATOM 668 O O . TYR A 1 83 ? 8.023 2.296 2.250 1.00 72.25 83 TYR A O 1
ATOM 676 N N . GLN A 1 84 ? 9.429 0.770 1.383 1.00 76.81 84 GLN A N 1
ATOM 677 C CA . GLN A 1 84 ? 8.979 -0.337 2.232 1.00 76.81 84 GLN A CA 1
ATOM 678 C C . GLN A 1 84 ? 9.141 0.017 3.714 1.00 76.81 84 GLN A C 1
ATOM 680 O O . GLN A 1 84 ? 8.183 -0.071 4.483 1.00 76.81 84 GLN A O 1
ATOM 685 N N . ILE A 1 85 ? 10.316 0.536 4.081 1.00 80.38 85 ILE A N 1
ATOM 686 C CA . ILE A 1 85 ? 10.617 1.018 5.431 1.00 80.38 85 ILE A CA 1
ATOM 687 C C . ILE A 1 85 ? 9.640 2.126 5.851 1.00 80.38 85 ILE A C 1
ATOM 689 O O . ILE A 1 85 ? 9.062 2.060 6.934 1.00 80.38 85 ILE A O 1
ATOM 693 N N . ARG A 1 86 ? 9.403 3.136 5.000 1.00 76.75 86 ARG A N 1
ATOM 694 C CA . ARG A 1 86 ? 8.453 4.224 5.303 1.00 76.75 86 ARG A CA 1
ATOM 695 C C . ARG A 1 86 ? 7.025 3.722 5.517 1.00 76.75 86 ARG A C 1
ATOM 697 O O . ARG A 1 86 ? 6.360 4.188 6.440 1.00 76.75 86 ARG A O 1
ATOM 704 N N . LEU A 1 87 ? 6.562 2.779 4.697 1.00 79.00 87 LEU A N 1
ATOM 705 C CA . LEU A 1 87 ? 5.215 2.216 4.801 1.00 79.00 87 LEU A CA 1
ATOM 706 C C . LEU A 1 87 ? 5.047 1.413 6.097 1.00 79.00 87 LEU A C 1
ATOM 708 O O . LEU A 1 87 ? 4.034 1.549 6.786 1.00 79.00 87 LEU A O 1
ATOM 712 N N . GLN A 1 88 ? 6.060 0.619 6.448 1.00 80.69 88 GLN A N 1
ATOM 713 C CA . GLN A 1 88 ? 6.095 -0.121 7.703 1.00 80.69 88 GLN A CA 1
ATOM 714 C C . GLN A 1 88 ? 6.072 0.833 8.905 1.00 80.69 88 GLN A C 1
ATOM 716 O O . GLN A 1 88 ? 5.191 0.706 9.753 1.00 80.69 88 GLN A O 1
ATOM 721 N N . TYR A 1 89 ? 6.945 1.846 8.935 1.00 80.75 89 TYR A N 1
ATOM 722 C CA . TYR A 1 89 ? 6.956 2.852 10.003 1.00 80.75 89 TYR A CA 1
ATOM 723 C C . TYR A 1 89 ? 5.626 3.596 10.132 1.00 80.75 89 TYR A C 1
ATOM 725 O O . TYR A 1 89 ? 5.159 3.849 11.243 1.00 80.75 89 TYR A O 1
ATOM 733 N N . TYR A 1 90 ? 4.987 3.945 9.013 1.00 78.81 90 TYR A N 1
ATOM 734 C CA . TYR A 1 90 ? 3.677 4.588 9.037 1.00 78.81 90 TYR A CA 1
ATOM 735 C C . TYR A 1 90 ? 2.634 3.699 9.732 1.00 78.81 90 TYR A C 1
ATOM 737 O O . TYR A 1 90 ? 1.933 4.154 10.642 1.00 78.81 90 TYR A O 1
ATOM 745 N N . LEU A 1 91 ? 2.565 2.418 9.361 1.00 75.06 91 LEU A N 1
ATOM 746 C CA . LEU A 1 91 ? 1.652 1.453 9.978 1.00 75.06 91 LEU A CA 1
ATOM 747 C C . LEU A 1 91 ? 1.966 1.220 11.460 1.00 75.06 91 LEU A C 1
ATOM 749 O O . LEU A 1 91 ? 1.046 1.227 12.278 1.00 75.06 91 LEU A O 1
ATOM 753 N N . GLU A 1 92 ? 3.239 1.080 11.823 1.00 77.06 92 GLU A N 1
ATOM 754 C CA . GLU A 1 92 ? 3.684 0.956 13.215 1.00 77.06 92 GLU A CA 1
ATOM 755 C C . GLU A 1 92 ? 3.279 2.185 14.040 1.00 77.06 92 GLU A C 1
ATOM 757 O O . GLU A 1 92 ? 2.686 2.037 15.110 1.00 77.06 92 GLU A O 1
ATOM 762 N N . SER A 1 93 ? 3.462 3.397 13.506 1.00 78.12 93 SER A N 1
ATOM 763 C CA . SER A 1 93 ? 3.049 4.639 14.174 1.00 78.12 93 SER A CA 1
ATOM 764 C C . SER A 1 93 ? 1.534 4.705 14.408 1.00 78.12 93 SER A C 1
ATOM 766 O O . SER A 1 93 ? 1.071 5.188 15.445 1.00 78.12 93 SER A O 1
ATOM 768 N N . CYS A 1 94 ? 0.739 4.148 13.488 1.00 68.88 94 CYS A N 1
ATOM 769 C CA . CYS A 1 94 ? -0.707 4.034 13.657 1.00 68.88 94 CYS A CA 1
ATOM 770 C C . CYS A 1 94 ? -1.071 3.051 14.787 1.00 68.88 94 CYS A C 1
ATOM 772 O O . CYS A 1 94 ? -2.058 3.272 15.495 1.00 68.88 94 CYS A O 1
ATOM 774 N N . VAL A 1 95 ? -0.283 1.985 14.989 1.00 65.81 95 VAL A N 1
ATOM 775 C CA . VAL A 1 95 ? -0.453 1.037 16.106 1.00 65.81 95 VAL A CA 1
ATOM 776 C C . VAL A 1 95 ? -0.021 1.661 17.434 1.00 65.81 95 VAL A C 1
ATOM 778 O O . VAL A 1 95 ? -0.743 1.537 18.425 1.00 65.81 95 VAL A O 1
ATOM 781 N N . GLU A 1 96 ? 1.111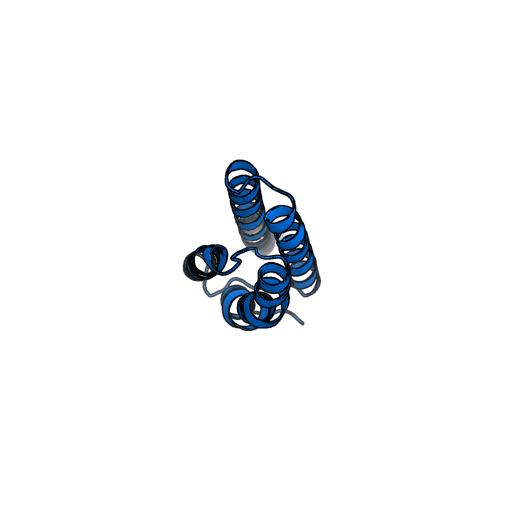 2.360 17.482 1.00 62.25 96 GLU A N 1
ATOM 782 C CA . GLU A 1 96 ? 1.592 3.015 18.705 1.00 62.25 96 GLU A CA 1
ATOM 783 C C . GLU A 1 96 ? 0.608 4.079 19.200 1.00 62.25 96 GLU A C 1
ATOM 785 O O . GLU A 1 96 ? 0.282 4.121 20.388 1.00 62.25 96 GLU A O 1
ATOM 790 N N . GLN A 1 97 ? 0.023 4.867 18.293 1.00 54.75 97 GLN A N 1
ATOM 791 C CA . GLN A 1 97 ? -1.039 5.814 18.642 1.00 54.75 97 GLN A CA 1
ATOM 792 C C . GLN A 1 97 ? -2.287 5.122 19.225 1.00 54.75 97 GLN A C 1
ATOM 794 O O . GLN A 1 97 ? -2.949 5.686 20.100 1.00 54.75 97 GLN A O 1
ATOM 799 N N . LEU A 1 98 ? -2.611 3.894 18.802 1.00 49.56 98 LEU A N 1
ATOM 800 C CA . LEU A 1 98 ? -3.700 3.097 19.389 1.00 49.56 98 LEU A CA 1
ATOM 801 C C . LEU A 1 98 ? -3.358 2.586 20.801 1.00 49.56 98 LEU A C 1
ATOM 803 O O . LEU A 1 98 ? -4.250 2.498 21.649 1.00 49.56 98 LEU A O 1
ATOM 807 N N . LEU A 1 99 ? -2.090 2.267 21.070 1.00 45.44 99 LEU A N 1
ATOM 808 C CA . LEU A 1 99 ? -1.622 1.822 22.388 1.00 45.44 99 LEU A CA 1
ATOM 809 C C . LEU A 1 99 ? -1.549 2.987 23.388 1.00 45.44 99 LEU A C 1
ATOM 811 O O . LEU A 1 99 ? -2.063 2.866 24.500 1.00 45.44 99 LEU A O 1
ATOM 815 N N . VAL A 1 100 ? -1.046 4.151 22.969 1.00 48.28 100 VAL A N 1
ATOM 816 C CA . VAL A 1 100 ? -0.999 5.368 23.802 1.00 48.28 100 VAL A CA 1
ATOM 817 C C . VAL A 1 100 ? -2.409 5.868 24.153 1.00 48.28 100 VAL A C 1
ATOM 819 O O . VAL A 1 100 ? -2.662 6.282 25.287 1.00 48.28 100 VAL A O 1
ATOM 822 N N . ASN A 1 101 ? -3.372 5.755 23.230 1.00 42.38 101 ASN A N 1
ATOM 823 C CA . ASN A 1 101 ? -4.776 6.094 23.502 1.00 42.38 101 ASN A CA 1
ATOM 824 C C . ASN A 1 101 ? -5.496 5.082 24.419 1.00 42.38 101 ASN A C 1
ATOM 826 O O . ASN A 1 101 ? -6.530 5.415 25.004 1.00 42.38 101 ASN A O 1
ATOM 830 N N . ARG A 1 102 ? -4.968 3.861 24.600 1.00 39.03 102 ARG A N 1
ATOM 831 C CA . ARG A 1 102 ? -5.490 2.902 25.593 1.00 39.03 102 ARG A CA 1
ATOM 832 C C . ARG A 1 102 ? -5.030 3.213 27.017 1.00 39.03 102 ARG A C 1
ATOM 834 O O . ARG A 1 102 ? -5.816 3.010 27.942 1.00 39.03 102 ARG A O 1
ATOM 841 N N . ASP A 1 103 ? -3.821 3.740 27.200 1.00 41.41 103 ASP A N 1
ATOM 842 C CA . ASP A 1 103 ? -3.285 4.060 28.532 1.00 41.41 103 ASP A CA 1
ATOM 843 C C . ASP A 1 103 ? -3.885 5.333 29.147 1.00 41.41 103 ASP A C 1
ATOM 845 O O . ASP A 1 103 ? -4.016 5.428 30.371 1.00 41.41 103 ASP A O 1
ATOM 849 N N . TRP A 1 104 ? -4.368 6.275 28.330 1.00 39.16 104 TRP A N 1
ATOM 850 C CA . TRP A 1 104 ? -5.130 7.429 28.827 1.00 39.16 104 TRP A CA 1
ATOM 851 C C . TRP A 1 104 ? -6.463 7.039 29.488 1.00 39.16 104 TRP A C 1
ATOM 853 O O . TRP A 1 104 ? -6.863 7.660 30.471 1.00 39.16 104 TRP A O 1
ATOM 863 N N . ASN A 1 105 ? -7.114 5.969 29.020 1.00 46.72 105 ASN A N 1
ATOM 864 C CA . ASN A 1 105 ? -8.386 5.478 29.570 1.00 46.72 105 ASN A CA 1
ATOM 865 C C . ASN A 1 105 ? -8.230 4.564 30.803 1.00 46.72 105 ASN A C 1
ATOM 867 O O . ASN A 1 105 ? -9.233 4.096 31.342 1.00 46.72 105 ASN A O 1
ATOM 871 N N . ARG A 1 106 ? -6.997 4.297 31.261 1.00 42.75 106 ARG A N 1
ATOM 872 C CA . ARG A 1 106 ? -6.706 3.472 32.450 1.00 42.75 106 ARG A CA 1
ATOM 873 C C . ARG A 1 106 ? -6.149 4.246 33.640 1.00 42.75 106 ARG A C 1
ATOM 875 O O . ARG A 1 106 ? -5.922 3.640 34.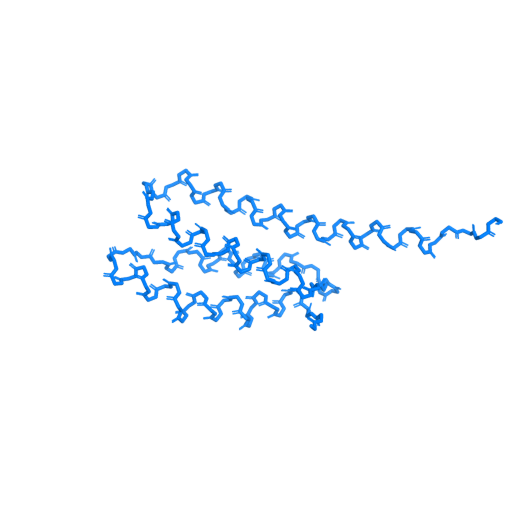687 1.00 42.75 106 ARG A O 1
ATOM 882 N N . ARG A 1 107 ? -5.948 5.563 33.537 1.00 34.59 107 ARG A N 1
ATOM 883 C CA . ARG A 1 107 ? -5.586 6.350 34.721 1.00 34.59 107 ARG A CA 1
ATOM 884 C C . ARG A 1 107 ? -6.796 6.412 35.661 1.00 34.59 107 ARG A C 1
ATOM 886 O O . ARG A 1 107 ? -7.864 6.838 35.212 1.00 34.59 107 ARG A O 1
ATOM 893 N N . PRO A 1 108 ? -6.675 5.997 36.937 1.00 39.59 108 PRO A N 1
ATOM 894 C CA . PRO A 1 108 ? -7.718 6.282 37.909 1.00 39.59 108 PRO A CA 1
ATOM 895 C C . PRO A 1 108 ? -7.907 7.799 37.925 1.00 39.59 108 PRO A C 1
ATOM 897 O O . PRO A 1 108 ? -6.928 8.545 37.997 1.00 39.59 108 PRO A O 1
ATOM 900 N N . LYS A 1 109 ? -9.156 8.248 37.775 1.00 40.19 109 LYS A N 1
ATOM 901 C CA . LYS A 1 109 ? -9.508 9.649 38.001 1.00 40.19 109 LYS A CA 1
ATOM 902 C C . LYS A 1 109 ? -9.141 9.948 39.455 1.00 40.19 109 LYS A C 1
ATOM 904 O O . LYS A 1 109 ? -9.798 9.424 40.352 1.00 40.19 109 LYS A O 1
ATOM 909 N N . LEU A 1 110 ? -8.038 10.670 39.647 1.00 38.81 110 LEU A N 1
ATOM 910 C CA . LEU A 1 110 ? -7.729 11.341 40.906 1.00 38.81 110 LEU A CA 1
ATOM 911 C C . LEU A 1 110 ? -8.736 12.471 41.116 1.00 38.81 110 LEU A C 1
ATOM 913 O O . LEU A 1 110 ? -9.083 13.127 40.105 1.00 38.81 110 LEU A O 1
#

Foldseek 3Di:
DKAFPLCCLVPPVLCCCVVPLQVVCVVVVAHSCVCNVLSNVLSVPDDRPQIDDPVLSVVLVVLVVVLSVDSNPDPHDPSNVVSSVVNSVSRVVSVVVVVVVVVVVPDPDD

Secondary structure (DSSP, 8-state):
--EEHHHIIIIIIHHHIIIIIHHHHHHTT---GGGHHHHHHHHHHS-TT-EE-HHHHHHHHHHHHHHHHHHHHS-TTHHHHHHHHHHHHHHHHHHHHHHHHHHHTTS---

pLDDT: mean 76.68, std 15.32, range [34.59, 93.38]

Radius of gyration: 16.05 Å; chains: 1; bounding box: 33×22×61 Å

Sequence (110 aa):
MTKNARQFLMNDVLTYYRQTIVPELACLGVRGEFFIPFLEELAGQLPPQMTLSERQQVDFFELLNDLSVAIFECDRSNSLEAYQIRLQYYLESCVEQLLVNRDWNRRPKL